Protein AF-A0A1F8T6V6-F1 (afdb_monomer)

Solvent-accessible surface area (backbone atoms only — not comparable to full-atom values): 10885 Å² total; per-residue (Å²): 137,76,57,53,99,84,66,53,70,86,81,78,92,70,60,73,88,43,70,51,70,50,82,63,65,94,42,45,52,79,46,77,45,69,64,77,60,96,72,87,84,81,81,52,60,45,25,31,38,36,38,34,12,35,53,93,52,50,61,88,80,34,35,31,50,52,20,34,38,22,41,70,84,44,76,45,79,61,26,70,20,42,70,70,8,42,29,62,34,67,68,38,75,49,52,44,99,85,70,45,58,24,57,33,27,40,22,22,79,45,17,38,62,42,79,42,68,52,60,82,49,64,46,80,43,66,28,50,76,84,26,90,14,59,75,80,62,76,76,83,77,79,65,93,78,69,73,79,75,80,75,83,76,82,78,82,79,83,81,82,80,83,80,85,79,86,81,85,80,86,81,86,77,136

Secondary structure (DSSP, 8-state):
----TTS-----S--TT-EEEE-PSTTB--EEEESSS-------BS-EEEEEEETTS-TTT-BPSS-EEEETTSS-EEEE--TTSEEEESS---B-TTSSBPEEEEE-TTB--EEEE--SSEEEEEE-BSS--SPPPPPPPPPTT-PPPPPPPPPPPPPPPPPPPPPPPPPP--

Sequence (174 aa):
MVSDAQGEFVITNVPRTSKLQVRPPSGYQLMTVPTTGAAEIRLDPLSITIYAFDEAKTRQEAPVPNPQARDVENTKILATGNASGQITVIPHPGTDEGGNLSRIVICGEGFEPKEIGVEGVLLEVGLKAGGTGCPPLPTPTPDPNATPRPSPSPTPEASPTPSPAPTPSPTATP

Nearest PDB structures (foldseek):
  3k4d-assembly1_A  TM=3.999E-01  e=3.600E-02  Escherichia coli K-12
  3lpf-assembly1_A  TM=4.690E-01  e=1.987E-01  Escherichia coli K-12

Foldseek 3Di:
DDAPPVRDDDDPPDDQQDWDWDDDPPFWDTDIHGPNDPDDDDIDGQKAKEWEAALVDDLQPGTFAFKFKAAPVLQDTQWTDHGSRITMGGRQQAADPVRFFGWIWIWGAQWDIDIDGRDDRYYYHHTHGRDRTRDDHDDDDDDPPPDDDDDDDDDDDDDDDDDDDDDDDDDDDD

Radius of gyration: 32.2 Å; Cα contacts (8 Å, |Δi|>4): 306; chains: 1; bounding box: 105×84×49 Å

Structure (mmCIF, N/CA/C/O backbone):
data_AF-A0A1F8T6V6-F1
#
_entry.id   AF-A0A1F8T6V6-F1
#
loop_
_atom_site.group_PDB
_atom_site.id
_atom_site.type_symbol
_atom_site.label_atom_id
_atom_site.label_alt_id
_atom_site.label_comp_id
_atom_site.label_asym_id
_atom_site.label_entity_id
_atom_site.label_seq_id
_atom_site.pdbx_PDB_ins_code
_atom_site.Cartn_x
_atom_site.Cartn_y
_atom_site.Cartn_z
_atom_site.occupancy
_atom_site.B_iso_or_equiv
_atom_site.auth_seq_id
_atom_site.auth_comp_id
_atom_site.auth_asym_id
_atom_site.auth_atom_id
_atom_site.pdbx_PDB_model_num
ATOM 1 N N . MET A 1 1 ? 28.310 -11.584 -9.332 1.00 60.78 1 MET A N 1
ATOM 2 C CA . MET A 1 1 ? 28.476 -10.200 -9.816 1.00 60.78 1 MET A CA 1
ATOM 3 C C . MET A 1 1 ? 28.531 -9.329 -8.586 1.00 60.78 1 MET A C 1
ATOM 5 O O . MET A 1 1 ? 27.666 -9.506 -7.739 1.00 60.78 1 MET A O 1
ATOM 9 N N . VAL A 1 2 ? 29.573 -8.525 -8.424 1.00 70.94 2 VAL A N 1
ATOM 10 C CA . VAL A 1 2 ? 29.752 -7.692 -7.231 1.00 70.94 2 VAL A CA 1
ATOM 11 C C . VAL A 1 2 ? 29.665 -6.251 -7.704 1.00 70.94 2 VAL A C 1
ATOM 13 O O . VAL A 1 2 ? 30.400 -5.880 -8.617 1.00 70.94 2 VAL A O 1
ATOM 16 N N . SER A 1 3 ? 28.713 -5.502 -7.161 1.00 82.25 3 SER A N 1
ATOM 17 C CA . SER A 1 3 ? 28.653 -4.052 -7.314 1.00 82.25 3 SER A CA 1
ATOM 18 C C . SER A 1 3 ? 29.622 -3.399 -6.332 1.00 82.25 3 SER A C 1
ATOM 20 O O . SER A 1 3 ? 29.895 -3.964 -5.269 1.00 82.25 3 SER A O 1
ATOM 22 N N . ASP A 1 4 ? 30.141 -2.225 -6.671 1.00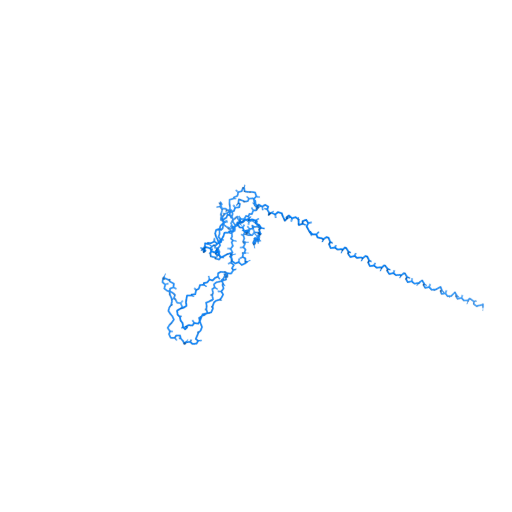 84.69 4 ASP A N 1
ATOM 23 C CA . ASP A 1 4 ? 30.914 -1.422 -5.727 1.00 84.69 4 ASP A CA 1
ATOM 24 C C . ASP A 1 4 ? 30.017 -0.748 -4.667 1.00 84.69 4 ASP A C 1
ATOM 26 O O . ASP A 1 4 ? 28.813 -1.011 -4.569 1.00 84.69 4 ASP A O 1
ATOM 30 N N . ALA A 1 5 ? 30.616 0.107 -3.833 1.00 80.81 5 ALA A N 1
ATOM 31 C CA . ALA A 1 5 ? 29.913 0.823 -2.768 1.00 80.81 5 ALA A CA 1
ATOM 32 C C . ALA A 1 5 ? 28.887 1.845 -3.296 1.00 80.81 5 ALA A C 1
ATOM 34 O O . ALA A 1 5 ? 28.031 2.300 -2.539 1.00 80.81 5 ALA A O 1
ATOM 35 N N . GLN A 1 6 ? 28.968 2.201 -4.577 1.00 80.06 6 GLN A N 1
ATOM 36 C CA . GLN A 1 6 ? 28.078 3.115 -5.280 1.00 80.06 6 GLN A CA 1
ATOM 37 C C . GLN A 1 6 ? 27.005 2.360 -6.079 1.00 80.06 6 GLN A C 1
ATOM 39 O O . GLN A 1 6 ? 26.144 2.985 -6.695 1.00 80.06 6 GLN A O 1
ATOM 44 N N . GLY A 1 7 ? 27.020 1.023 -6.047 1.00 72.75 7 GLY A N 1
ATOM 45 C CA . GLY A 1 7 ? 26.099 0.189 -6.813 1.00 72.75 7 GLY A CA 1
ATOM 46 C C . GLY A 1 7 ? 26.480 0.053 -8.289 1.00 72.75 7 GLY A C 1
ATOM 47 O O . GLY A 1 7 ? 25.718 -0.540 -9.054 1.00 72.75 7 GLY A O 1
ATOM 48 N N . GLU A 1 8 ? 27.643 0.560 -8.703 1.00 79.12 8 GLU A N 1
ATOM 49 C CA . GLU A 1 8 ? 28.134 0.428 -10.069 1.00 79.12 8 GLU A CA 1
ATOM 50 C C . GLU A 1 8 ? 28.698 -0.983 -10.287 1.00 79.12 8 GLU A C 1
ATOM 52 O O . GLU A 1 8 ? 29.292 -1.607 -9.402 1.00 79.12 8 GLU A O 1
ATOM 57 N N . PHE A 1 9 ? 28.484 -1.527 -11.484 1.00 79.56 9 PHE A N 1
ATOM 58 C CA . PHE A 1 9 ? 29.066 -2.797 -11.896 1.00 79.56 9 PHE A CA 1
ATOM 59 C C . PHE A 1 9 ? 29.492 -2.729 -13.360 1.00 79.56 9 PHE A C 1
ATOM 61 O O . PHE A 1 9 ? 28.783 -2.201 -14.215 1.00 79.56 9 PHE A O 1
ATOM 68 N N . VAL A 1 10 ? 30.644 -3.327 -13.664 1.00 81.31 10 VAL A N 1
ATOM 69 C CA . VAL A 1 10 ? 31.204 -3.350 -15.018 1.00 81.31 10 VAL A CA 1
ATOM 70 C C . VAL A 1 10 ? 31.207 -4.780 -15.548 1.00 81.31 10 VAL A C 1
ATOM 72 O O . VAL A 1 10 ? 31.743 -5.691 -14.916 1.00 81.31 10 VAL A O 1
ATOM 75 N N . ILE A 1 11 ? 30.629 -4.975 -16.737 1.00 81.56 11 ILE A N 1
ATOM 76 C CA . ILE A 1 11 ? 30.729 -6.229 -17.497 1.00 81.56 11 ILE A CA 1
ATOM 77 C C . ILE A 1 11 ? 31.637 -5.991 -18.693 1.00 81.56 11 ILE A C 1
ATOM 79 O O . ILE A 1 11 ? 31.279 -5.270 -19.623 1.00 81.56 11 ILE A O 1
ATOM 83 N N . THR A 1 12 ? 32.816 -6.600 -18.684 1.00 84.44 12 THR A N 1
ATOM 84 C CA . THR A 1 12 ? 33.748 -6.520 -19.810 1.00 84.44 12 THR A CA 1
ATOM 85 C C . THR A 1 12 ? 33.497 -7.651 -20.811 1.00 84.44 12 THR A C 1
ATOM 87 O O . THR A 1 12 ? 32.911 -8.680 -20.481 1.00 84.44 12 THR A O 1
ATOM 90 N N . ASN A 1 13 ? 33.942 -7.457 -22.058 1.00 84.50 13 ASN A N 1
ATOM 91 C CA . ASN A 1 13 ? 33.904 -8.464 -23.130 1.00 84.50 13 ASN A CA 1
ATOM 92 C C . ASN A 1 13 ? 32.506 -8.996 -23.503 1.00 84.50 13 ASN A C 1
ATOM 94 O O . ASN A 1 13 ? 32.371 -10.141 -23.932 1.00 84.50 13 ASN A O 1
ATOM 98 N N . VAL A 1 14 ? 31.463 -8.171 -23.383 1.00 81.12 14 VAL A N 1
ATOM 99 C CA . VAL A 1 14 ? 30.100 -8.550 -23.779 1.00 81.12 14 VAL A CA 1
ATOM 100 C C . VAL A 1 14 ? 29.941 -8.475 -25.309 1.00 81.12 14 VAL A C 1
ATOM 102 O O . VAL A 1 14 ? 30.135 -7.401 -25.885 1.00 81.12 14 VAL A O 1
ATOM 105 N N . PRO A 1 15 ? 29.570 -9.573 -26.001 1.00 86.44 15 PRO A N 1
ATOM 106 C CA . PRO A 1 15 ? 29.296 -9.543 -27.438 1.00 86.44 15 PRO A CA 1
ATOM 107 C C . PRO A 1 15 ? 28.172 -8.563 -27.785 1.00 86.44 15 PRO A C 1
ATOM 109 O O . PRO A 1 15 ? 27.174 -8.490 -27.070 1.00 86.44 15 PRO A O 1
ATOM 112 N N . ARG A 1 16 ? 28.274 -7.863 -28.922 1.00 78.62 16 ARG A N 1
ATOM 113 C CA . ARG A 1 16 ? 27.318 -6.805 -29.317 1.00 78.62 16 ARG A CA 1
ATOM 114 C C . ARG A 1 16 ? 25.872 -7.277 -29.515 1.00 78.62 16 ARG A C 1
ATOM 116 O O . ARG A 1 16 ? 24.968 -6.459 -29.480 1.00 78.62 16 ARG A O 1
ATOM 123 N N . THR A 1 17 ? 25.637 -8.568 -29.725 1.00 81.69 17 THR A N 1
ATOM 124 C CA . THR A 1 17 ? 24.288 -9.150 -29.861 1.00 81.69 17 THR A CA 1
ATOM 125 C C . THR A 1 17 ? 23.692 -9.608 -28.528 1.00 81.69 17 THR A C 1
ATOM 127 O O . THR A 1 17 ? 22.609 -10.193 -28.507 1.00 81.69 17 THR A O 1
ATOM 130 N N . SER A 1 18 ? 24.402 -9.396 -27.419 1.00 80.00 18 SER A N 1
ATOM 131 C CA . SER A 1 18 ? 23.944 -9.798 -26.092 1.00 80.00 18 SER A CA 1
ATOM 132 C C . SER A 1 18 ? 22.828 -8.887 -25.588 1.00 80.00 18 SER A C 1
ATOM 134 O O . SER A 1 18 ? 22.662 -7.744 -26.019 1.00 80.00 18 SER A O 1
ATOM 136 N N . LYS A 1 19 ? 22.055 -9.409 -24.638 1.00 78.56 19 LYS A N 1
ATOM 137 C CA . LYS A 1 19 ? 21.015 -8.671 -23.924 1.00 78.56 19 LYS A CA 1
ATOM 138 C C . LYS A 1 19 ? 21.322 -8.724 -22.437 1.00 78.56 19 LYS A C 1
ATOM 140 O O . LYS A 1 19 ? 21.682 -9.785 -21.930 1.00 78.56 19 LYS A O 1
ATOM 145 N N . LEU A 1 20 ? 21.162 -7.600 -21.748 1.00 78.44 20 LEU A N 1
ATOM 146 C CA . LEU A 1 20 ? 21.190 -7.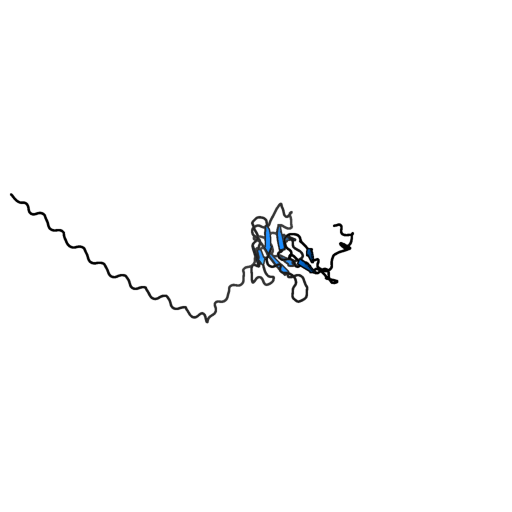564 -20.292 1.00 78.44 20 LEU A CA 1
ATOM 147 C C . LEU A 1 20 ? 19.752 -7.685 -19.795 1.00 78.44 20 LEU A C 1
ATOM 149 O O . LEU A 1 20 ? 18.908 -6.855 -20.129 1.00 78.44 20 LEU A O 1
ATOM 153 N N . GLN A 1 21 ? 19.472 -8.728 -19.017 1.00 77.00 21 GLN A N 1
ATOM 154 C CA . GLN A 1 21 ? 18.182 -8.906 -18.363 1.00 77.00 21 GLN A CA 1
ATOM 155 C C . GLN A 1 21 ? 18.333 -8.611 -16.874 1.00 77.00 21 GLN A C 1
ATOM 157 O O . GLN A 1 21 ? 19.108 -9.275 -16.185 1.00 77.00 21 GLN A O 1
ATOM 162 N N . VAL A 1 22 ? 17.573 -7.640 -16.378 1.00 76.31 22 VAL A N 1
ATOM 163 C CA . VAL A 1 22 ? 17.497 -7.339 -14.948 1.00 76.31 22 VAL A CA 1
ATOM 164 C C . VAL A 1 22 ? 16.290 -8.077 -14.392 1.00 76.31 22 VAL A C 1
ATOM 166 O O . VAL A 1 22 ? 15.164 -7.854 -14.835 1.00 76.31 22 VAL A O 1
ATOM 169 N N . ARG A 1 23 ? 16.536 -8.994 -13.450 1.00 77.06 23 ARG A N 1
ATOM 170 C CA . ARG A 1 23 ? 15.493 -9.697 -12.696 1.00 77.06 23 ARG A CA 1
ATOM 171 C C . ARG A 1 23 ? 15.374 -9.046 -11.320 1.00 77.06 23 ARG A C 1
ATOM 173 O O . ARG A 1 23 ? 16.131 -9.423 -10.426 1.00 77.06 23 ARG A O 1
ATOM 180 N N . PRO A 1 24 ? 14.486 -8.057 -11.157 1.00 72.31 24 PRO A N 1
ATOM 181 C CA . PRO A 1 24 ? 14.324 -7.403 -9.875 1.00 72.31 24 PRO A CA 1
ATOM 182 C C . PRO A 1 24 ? 13.601 -8.320 -8.871 1.00 72.31 24 PRO A C 1
ATOM 184 O O . PRO A 1 24 ? 13.023 -9.344 -9.262 1.00 72.31 24 PRO A O 1
ATOM 187 N N . PRO A 1 25 ? 13.619 -7.962 -7.576 1.00 70.62 25 PRO A N 1
ATOM 188 C CA . PRO A 1 25 ? 12.741 -8.558 -6.575 1.00 70.62 25 PRO A CA 1
ATOM 189 C C . PRO A 1 25 ? 11.265 -8.472 -6.993 1.00 70.62 25 PRO A C 1
ATOM 191 O O . PRO A 1 25 ? 10.885 -7.656 -7.838 1.00 70.62 25 PRO A O 1
ATOM 194 N N . SER A 1 26 ? 10.417 -9.300 -6.378 1.00 71.25 26 SER A N 1
ATOM 195 C CA . SER A 1 26 ? 8.967 -9.242 -6.585 1.00 71.25 26 SER A CA 1
ATOM 196 C C . SER A 1 26 ? 8.442 -7.816 -6.391 1.00 71.25 26 SER A C 1
ATOM 198 O O . SER A 1 26 ? 8.767 -7.182 -5.389 1.00 71.25 26 SER A O 1
ATOM 200 N N . GLY A 1 27 ? 7.613 -7.341 -7.322 1.00 74.31 27 GLY A N 1
ATOM 201 C CA . GLY A 1 27 ? 7.000 -6.011 -7.255 1.00 74.31 27 GLY A CA 1
ATOM 202 C C . GLY A 1 27 ? 7.523 -5.000 -8.275 1.00 74.31 27 GLY A C 1
ATOM 203 O O . GLY A 1 27 ? 6.962 -3.917 -8.345 1.00 74.31 27 GLY A O 1
ATOM 204 N N . TYR A 1 28 ? 8.514 -5.346 -9.102 1.00 80.62 28 TYR A N 1
ATOM 205 C CA . TYR A 1 28 ? 9.018 -4.506 -10.201 1.00 80.62 28 TYR A CA 1
ATOM 206 C C . TYR A 1 28 ? 8.850 -5.168 -11.571 1.00 80.62 28 TYR A C 1
ATOM 208 O O . TYR A 1 28 ? 8.753 -6.394 -11.678 1.00 80.62 28 TYR A O 1
ATOM 216 N N . GLN A 1 29 ? 8.852 -4.357 -12.629 1.00 78.25 29 GLN A N 1
ATOM 217 C CA . GLN A 1 29 ? 8.836 -4.848 -14.005 1.00 78.25 29 GLN A CA 1
ATOM 218 C C . GLN A 1 29 ? 10.159 -5.516 -14.399 1.00 78.25 29 GLN A C 1
ATOM 220 O O . GLN A 1 29 ? 11.249 -5.028 -14.105 1.00 78.25 29 GLN A O 1
ATOM 225 N N . LEU A 1 30 ? 10.063 -6.640 -15.113 1.00 78.81 30 LEU A N 1
ATOM 226 C CA . LEU A 1 30 ? 11.219 -7.289 -15.726 1.00 78.81 30 LEU A CA 1
ATOM 227 C C . LEU A 1 30 ? 11.701 -6.455 -16.916 1.00 78.81 30 LEU A C 1
ATOM 229 O O . LEU A 1 30 ? 10.917 -6.162 -17.816 1.00 78.81 30 LEU A O 1
ATOM 233 N N . MET A 1 31 ? 12.998 -6.156 -16.972 1.00 74.25 31 MET A N 1
ATOM 234 C CA . MET A 1 31 ? 13.570 -5.350 -18.052 1.00 74.25 31 MET A CA 1
ATOM 235 C C . MET A 1 31 ? 14.642 -6.110 -18.819 1.00 74.25 31 MET A C 1
ATOM 237 O O . MET A 1 31 ? 15.460 -6.830 -18.244 1.00 74.25 31 MET A O 1
ATOM 241 N N . THR A 1 32 ? 14.644 -5.938 -20.140 1.00 78.38 32 THR A N 1
ATOM 242 C CA . THR A 1 32 ? 15.699 -6.429 -21.029 1.00 78.38 32 THR A CA 1
ATOM 243 C C . THR A 1 32 ? 16.192 -5.274 -21.881 1.00 78.38 32 THR A C 1
ATOM 245 O O . THR A 1 32 ? 15.411 -4.708 -22.642 1.00 78.38 32 THR A O 1
ATOM 248 N N . VAL A 1 33 ? 17.478 -4.945 -21.779 1.00 75.69 33 VAL A N 1
ATOM 249 C CA . VAL A 1 33 ? 18.093 -3.859 -22.550 1.00 75.69 33 VAL A CA 1
ATOM 250 C C . VAL A 1 33 ? 19.192 -4.387 -23.478 1.00 75.69 33 VAL A C 1
ATOM 252 O O . VAL A 1 33 ? 19.913 -5.328 -23.120 1.00 75.69 33 VAL A O 1
ATOM 255 N N . PRO A 1 34 ? 19.321 -3.831 -24.695 1.00 72.31 34 PRO A N 1
ATOM 256 C CA . PRO A 1 34 ? 20.422 -4.161 -25.588 1.00 72.31 34 PRO A CA 1
ATOM 257 C C . PRO A 1 34 ? 21.736 -3.580 -25.052 1.00 72.31 34 PRO A C 1
ATOM 259 O O . 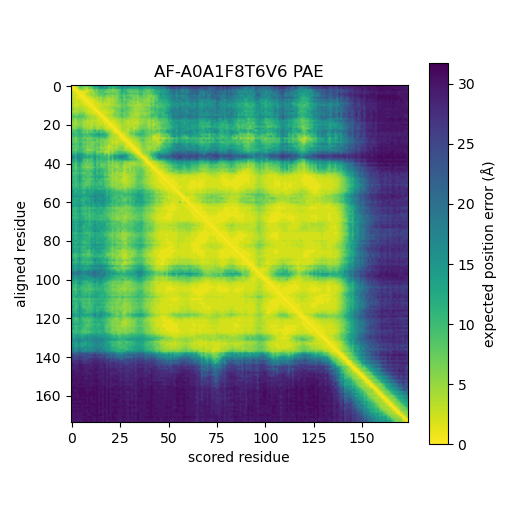PRO A 1 34 ? 21.770 -2.468 -24.537 1.00 72.31 34 PRO A O 1
ATOM 262 N N . THR A 1 35 ? 22.843 -4.305 -25.215 1.00 70.31 35 THR A N 1
ATOM 263 C CA . THR A 1 35 ? 24.168 -3.884 -24.716 1.00 70.31 35 THR A CA 1
ATOM 264 C C . THR A 1 35 ? 24.913 -2.960 -25.687 1.00 70.31 35 THR A C 1
ATOM 266 O O . THR A 1 35 ? 26.123 -2.780 -25.582 1.00 70.31 35 THR A O 1
ATOM 269 N N . THR A 1 36 ? 24.213 -2.414 -26.684 1.00 68.75 36 THR A N 1
ATOM 270 C CA . THR A 1 36 ? 24.785 -1.657 -27.808 1.00 68.75 36 THR A CA 1
ATOM 271 C C . THR A 1 36 ? 24.804 -0.138 -27.597 1.00 68.75 36 THR A C 1
ATOM 273 O O . THR A 1 36 ? 25.074 0.588 -28.550 1.00 68.75 36 THR A O 1
ATOM 276 N N . GLY A 1 37 ? 24.543 0.361 -26.383 1.00 62.75 37 GLY A N 1
ATOM 277 C CA . GLY A 1 37 ? 24.594 1.791 -26.057 1.00 62.75 37 GLY A CA 1
ATOM 278 C C . GLY A 1 37 ? 24.567 2.073 -24.552 1.00 62.75 37 GLY A C 1
ATOM 279 O O . GLY A 1 37 ? 24.335 1.165 -23.755 1.00 62.75 37 GLY A O 1
ATOM 280 N N . ALA A 1 38 ? 24.806 3.333 -24.171 1.00 58.47 38 ALA A N 1
ATOM 281 C CA . ALA A 1 38 ? 24.571 3.813 -22.810 1.00 58.47 38 ALA A CA 1
ATOM 282 C C . ALA A 1 38 ? 23.057 3.833 -22.561 1.00 58.47 38 ALA A C 1
ATOM 284 O O . ALA A 1 38 ? 22.354 4.717 -23.045 1.00 58.47 38 ALA A O 1
ATOM 285 N N . ALA A 1 39 ? 22.553 2.811 -21.876 1.00 65.12 39 ALA A N 1
ATOM 286 C CA . ALA A 1 39 ? 21.154 2.707 -21.496 1.00 65.12 39 ALA A CA 1
ATOM 287 C C . ALA A 1 39 ? 21.040 2.935 -19.988 1.00 65.12 39 ALA A C 1
ATOM 289 O O . ALA A 1 39 ? 21.616 2.184 -19.202 1.00 65.12 39 ALA A O 1
ATOM 290 N N . GLU A 1 40 ? 20.295 3.964 -19.588 1.00 66.06 40 GLU A N 1
ATOM 291 C CA . GLU A 1 40 ? 19.804 4.065 -18.216 1.00 66.06 40 GLU A CA 1
ATOM 292 C C . GLU A 1 40 ? 18.685 3.027 -18.036 1.00 66.06 40 GLU A C 1
ATOM 294 O O . GLU A 1 40 ? 17.767 2.944 -18.855 1.00 66.06 40 GLU A O 1
ATOM 299 N N . ILE A 1 41 ? 18.770 2.213 -16.983 1.00 71.06 41 ILE A N 1
ATOM 300 C CA . ILE A 1 41 ? 17.741 1.226 -16.642 1.00 71.06 41 ILE A CA 1
ATOM 301 C C . ILE A 1 41 ? 16.956 1.775 -15.454 1.00 71.06 41 ILE A C 1
ATOM 303 O O . ILE A 1 41 ? 17.488 1.857 -14.349 1.00 71.06 41 ILE A O 1
ATOM 307 N N . ARG A 1 42 ? 15.692 2.138 -15.680 1.00 71.50 42 ARG A N 1
ATOM 308 C CA . ARG A 1 42 ? 14.775 2.605 -14.632 1.00 71.50 42 ARG A CA 1
ATOM 309 C C . ARG A 1 42 ? 13.809 1.490 -14.270 1.00 71.50 42 ARG A C 1
ATOM 311 O O . ARG A 1 42 ? 13.051 1.046 -15.119 1.00 71.50 42 ARG A O 1
ATOM 318 N N . LEU A 1 43 ? 13.866 1.021 -13.026 1.00 75.88 43 LEU A N 1
ATOM 319 C CA . LEU A 1 43 ? 12.968 -0.022 -12.539 1.00 75.88 43 LEU A CA 1
ATOM 320 C C . LEU A 1 43 ? 11.625 0.588 -12.141 1.00 75.88 43 LEU A C 1
ATOM 322 O O . LEU A 1 43 ? 11.526 1.234 -11.100 1.00 75.88 43 LEU A O 1
ATOM 326 N N . ASP A 1 44 ? 10.593 0.314 -12.933 1.00 77.38 44 ASP A N 1
ATOM 327 C CA . ASP A 1 44 ? 9.233 0.735 -12.615 1.00 77.38 44 ASP A CA 1
ATOM 328 C C . ASP A 1 44 ? 8.550 -0.295 -11.697 1.00 77.38 44 ASP A C 1
ATOM 330 O O . ASP A 1 44 ? 8.454 -1.485 -12.045 1.00 77.38 44 ASP A O 1
ATOM 334 N N . PRO A 1 45 ? 8.086 0.108 -10.502 1.00 84.62 45 PRO A N 1
ATOM 335 C CA . PRO A 1 45 ? 7.333 -0.775 -9.627 1.00 84.62 45 PRO A CA 1
ATOM 336 C C . PRO A 1 45 ? 5.952 -1.097 -10.224 1.00 84.62 45 PRO A C 1
ATOM 338 O O . PRO A 1 45 ? 5.275 -0.254 -10.805 1.00 84.62 45 PRO A O 1
ATOM 341 N N . LEU A 1 46 ? 5.520 -2.348 -10.070 1.00 88.50 46 LEU A N 1
ATOM 342 C CA . LEU A 1 46 ? 4.218 -2.870 -10.502 1.00 88.50 46 LEU A CA 1
ATOM 343 C C . LEU A 1 46 ? 3.159 -2.800 -9.411 1.00 88.50 46 LEU A C 1
ATOM 345 O O . LEU A 1 46 ? 1.972 -2.651 -9.699 1.00 88.50 46 LEU A O 1
ATOM 349 N N . SER A 1 47 ? 3.592 -2.953 -8.166 1.00 91.94 47 SER A N 1
ATOM 350 C CA . SER A 1 47 ? 2.724 -3.045 -7.003 1.00 91.94 47 SER A CA 1
ATOM 351 C C . SER A 1 47 ? 3.440 -2.519 -5.777 1.00 91.94 47 SER A C 1
ATOM 353 O O . SER A 1 47 ? 4.659 -2.654 -5.681 1.00 91.94 47 SER A O 1
ATOM 355 N N . ILE A 1 48 ? 2.677 -2.040 -4.805 1.00 94.06 48 ILE A N 1
ATOM 356 C CA . ILE A 1 48 ? 3.192 -1.748 -3.470 1.00 94.06 48 ILE A CA 1
ATOM 357 C C . ILE A 1 48 ? 2.482 -2.607 -2.428 1.00 94.06 48 ILE A C 1
ATOM 359 O O . ILE A 1 48 ? 1.268 -2.813 -2.499 1.00 94.06 48 ILE A O 1
ATOM 363 N N . THR A 1 49 ? 3.249 -3.115 -1.465 1.00 95.62 49 THR A N 1
ATOM 364 C CA . THR A 1 49 ? 2.721 -3.778 -0.271 1.00 95.62 49 THR A CA 1
ATOM 365 C C . THR A 1 49 ? 2.815 -2.834 0.917 1.00 95.62 49 THR A C 1
ATOM 367 O O . THR A 1 49 ? 3.885 -2.330 1.233 1.00 95.62 49 THR A O 1
ATOM 370 N N . ILE A 1 50 ? 1.704 -2.609 1.599 1.00 96.88 50 ILE A N 1
ATOM 371 C CA . ILE A 1 50 ? 1.607 -1.701 2.737 1.00 96.88 50 ILE A CA 1
ATOM 372 C C . ILE A 1 50 ? 1.223 -2.523 3.957 1.00 96.88 50 ILE A C 1
ATOM 374 O O . ILE A 1 50 ? 0.329 -3.360 3.872 1.00 96.88 50 ILE A O 1
ATOM 378 N N . TYR A 1 51 ? 1.871 -2.280 5.087 1.00 97.25 51 TYR A N 1
ATOM 379 C CA . TYR A 1 51 ? 1.479 -2.846 6.370 1.00 97.25 51 TYR A CA 1
ATOM 380 C C . TYR A 1 51 ? 0.967 -1.739 7.277 1.00 97.25 51 TYR A C 1
ATOM 382 O O . TYR A 1 51 ? 1.743 -0.892 7.713 1.00 97.25 51 TYR A O 1
ATOM 390 N N . ALA A 1 52 ? -0.336 -1.748 7.542 1.00 97.62 52 ALA A N 1
ATOM 391 C CA . ALA A 1 52 ? -0.988 -0.828 8.457 1.00 97.62 52 ALA A CA 1
ATOM 392 C C . ALA A 1 52 ? -1.052 -1.430 9.866 1.00 97.62 52 ALA A C 1
ATOM 394 O O . ALA A 1 52 ? -1.476 -2.575 10.048 1.00 97.62 52 ALA A O 1
ATOM 395 N N . PHE A 1 53 ? -0.645 -0.658 10.865 1.00 98.06 53 PHE A N 1
ATOM 396 C CA . PHE A 1 53 ? -0.615 -1.080 12.264 1.00 98.06 53 PHE A CA 1
ATOM 397 C C . PHE A 1 53 ? -0.886 0.099 13.194 1.00 98.06 53 PHE A C 1
ATOM 399 O O . PHE A 1 53 ? -0.816 1.250 12.775 1.00 98.06 53 PHE A O 1
ATOM 406 N N . ASP A 1 54 ? -1.221 -0.189 14.446 1.00 97.44 54 ASP A N 1
ATOM 407 C CA . ASP A 1 54 ? -1.343 0.825 15.493 1.00 97.44 54 ASP A CA 1
ATOM 408 C C . ASP A 1 54 ? 0.019 1.487 15.733 1.00 97.44 54 ASP A C 1
ATOM 410 O O . ASP A 1 54 ? 0.969 0.817 16.132 1.00 97.44 54 ASP A O 1
ATOM 414 N N . GLU A 1 55 ? 0.125 2.796 15.498 1.00 96.62 55 GLU A N 1
ATOM 415 C CA . GLU A 1 55 ? 1.393 3.527 15.619 1.00 96.62 55 GLU A CA 1
ATOM 416 C C . GLU A 1 55 ? 1.985 3.512 17.035 1.00 96.62 55 GLU A C 1
ATOM 418 O O . GLU A 1 55 ? 3.182 3.745 17.198 1.00 96.62 55 GLU A O 1
ATOM 423 N N . ALA A 1 56 ? 1.173 3.223 18.059 1.00 95.69 56 ALA A N 1
ATOM 424 C CA . ALA A 1 56 ? 1.637 3.091 19.437 1.00 95.69 56 ALA A CA 1
ATOM 425 C C . ALA A 1 56 ? 2.343 1.748 19.712 1.00 95.69 56 ALA A C 1
ATOM 427 O O . ALA A 1 56 ? 2.859 1.537 20.812 1.00 95.69 56 ALA A O 1
ATOM 428 N N . LYS A 1 57 ? 2.331 0.819 18.749 1.00 93.62 57 LYS A N 1
ATOM 429 C CA . LYS A 1 57 ? 2.829 -0.556 18.874 1.00 93.62 57 LYS A CA 1
ATOM 430 C C . LYS A 1 57 ? 3.645 -0.954 17.647 1.00 93.62 57 LYS A C 1
ATOM 432 O O . LYS A 1 57 ? 3.798 -0.195 16.694 1.00 93.62 57 LYS A O 1
ATOM 437 N N . THR A 1 58 ? 4.191 -2.167 17.664 1.00 90.94 58 THR A N 1
ATOM 438 C CA . THR A 1 58 ? 4.845 -2.722 16.477 1.00 90.94 58 THR A CA 1
ATOM 439 C C . THR A 1 58 ? 3.834 -3.331 15.509 1.00 90.94 58 THR A C 1
ATOM 441 O O . THR A 1 58 ? 2.745 -3.779 15.885 1.00 90.94 58 THR A O 1
ATOM 444 N N . ARG A 1 59 ? 4.239 -3.417 14.240 1.00 89.06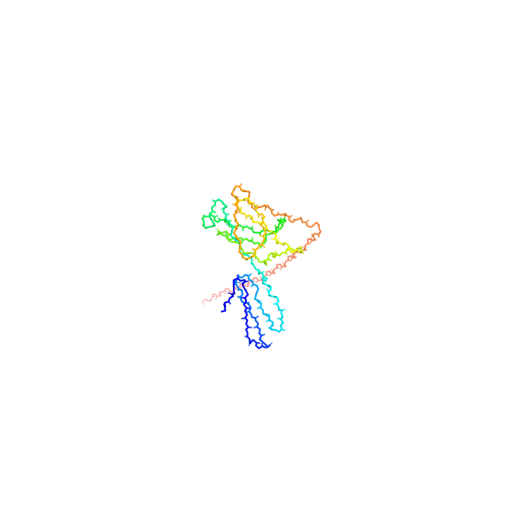 59 ARG A N 1
ATOM 445 C CA . ARG A 1 59 ? 3.463 -4.030 13.160 1.00 89.06 59 ARG A CA 1
ATOM 446 C C . ARG A 1 59 ? 2.973 -5.444 13.480 1.00 89.06 59 ARG A C 1
ATOM 448 O O . ARG A 1 59 ? 1.878 -5.818 13.072 1.00 89.06 59 ARG A O 1
ATOM 455 N N . GLN A 1 60 ? 3.791 -6.242 14.160 1.00 91.44 60 GLN A N 1
ATOM 456 C CA . GLN A 1 60 ? 3.472 -7.630 14.489 1.00 91.44 60 GLN A CA 1
ATOM 457 C C . GLN A 1 60 ? 2.501 -7.742 15.671 1.00 91.44 60 GLN A C 1
ATOM 459 O O . GLN A 1 60 ? 1.749 -8.709 15.745 1.00 91.44 60 GLN A O 1
ATOM 464 N N . GLU A 1 61 ? 2.513 -6.774 16.588 1.00 93.00 61 GLU A N 1
ATOM 465 C CA . GLU A 1 61 ? 1.718 -6.811 17.820 1.00 93.00 61 GLU A CA 1
ATOM 466 C C . GLU A 1 61 ? 0.288 -6.312 17.625 1.00 93.00 61 GLU A C 1
ATOM 468 O O . GLU A 1 61 ? -0.634 -6.829 18.254 1.00 93.00 61 GLU A O 1
ATOM 473 N N . ALA A 1 62 ? 0.095 -5.297 16.783 1.00 95.38 62 ALA A N 1
ATOM 474 C CA . ALA A 1 62 ? -1.215 -4.694 16.567 1.00 95.38 62 ALA A CA 1
ATOM 475 C C . ALA A 1 62 ? -1.416 -4.276 15.106 1.00 95.38 62 ALA A C 1
ATOM 477 O O . ALA A 1 62 ? -1.435 -3.081 14.796 1.00 95.38 62 ALA A O 1
ATOM 478 N N . PRO A 1 63 ? -1.578 -5.249 14.193 1.00 96.88 63 PRO A N 1
ATOM 479 C CA . PRO A 1 63 ? -1.997 -4.944 12.838 1.00 96.88 63 PRO A CA 1
ATOM 480 C C . PRO A 1 63 ? -3.398 -4.327 12.840 1.00 96.88 63 PRO A C 1
ATOM 482 O O . PRO A 1 63 ? -4.280 -4.752 13.588 1.00 96.88 63 PRO A O 1
ATOM 485 N N . VAL A 1 64 ? -3.616 -3.348 11.966 1.00 97.62 64 VAL A N 1
ATOM 486 C CA . VAL A 1 64 ? -4.955 -2.800 11.729 1.00 97.62 64 VAL A CA 1
ATOM 487 C C . VAL A 1 64 ? -5.723 -3.837 10.907 1.00 97.62 64 VAL A C 1
ATOM 489 O O . VAL A 1 64 ? -5.253 -4.190 9.829 1.00 97.62 64 VAL A O 1
ATOM 492 N N . PRO A 1 65 ? -6.868 -4.368 11.362 1.00 96.81 65 PRO A N 1
ATOM 493 C CA . PRO A 1 65 ? -7.581 -5.408 10.628 1.00 96.81 65 PRO A CA 1
ATOM 494 C C . PRO A 1 65 ? -8.351 -4.830 9.433 1.00 96.81 65 PRO A C 1
ATOM 496 O O . PRO A 1 65 ? -9.043 -3.824 9.556 1.00 96.81 65 PRO A O 1
ATOM 499 N N . ASN A 1 66 ? -8.263 -5.504 8.281 1.00 97.06 66 ASN A N 1
ATOM 500 C CA . ASN A 1 66 ? -8.975 -5.162 7.039 1.00 97.06 66 ASN A CA 1
ATOM 501 C C . ASN A 1 66 ? -8.894 -3.668 6.640 1.00 97.06 66 ASN A C 1
ATOM 503 O O . ASN A 1 66 ? -9.922 -3.053 6.335 1.00 97.06 66 ASN A O 1
ATOM 507 N N . PRO A 1 67 ? -7.694 -3.059 6.647 1.00 97.81 67 PRO A N 1
ATOM 508 C CA . PRO A 1 67 ? -7.537 -1.649 6.322 1.00 97.81 67 PRO A CA 1
ATOM 509 C C . PRO A 1 67 ? -7.814 -1.418 4.835 1.00 97.81 67 PRO A C 1
ATOM 511 O O . PRO A 1 67 ? -7.742 -2.337 4.024 1.00 97.81 67 PRO A O 1
ATOM 514 N N . GLN A 1 68 ? -8.097 -0.187 4.438 1.00 98.06 68 GLN A N 1
ATOM 515 C CA . GLN A 1 68 ? -8.308 0.184 3.044 1.00 98.06 68 GLN A CA 1
ATOM 516 C C . GLN A 1 68 ? -7.272 1.209 2.608 1.00 98.06 68 GLN A C 1
ATOM 518 O O . GLN A 1 68 ? -6.988 2.160 3.332 1.00 98.06 68 GLN A O 1
ATOM 523 N N . ALA A 1 69 ? -6.749 1.017 1.400 1.00 97.44 69 ALA A N 1
ATOM 524 C CA . ALA A 1 69 ? -6.054 2.049 0.651 1.00 97.44 69 ALA A CA 1
ATOM 525 C C . ALA A 1 69 ? -7.044 2.697 -0.315 1.00 97.44 69 ALA A C 1
ATOM 527 O O . ALA A 1 69 ? -7.733 2.002 -1.069 1.00 97.44 69 ALA A 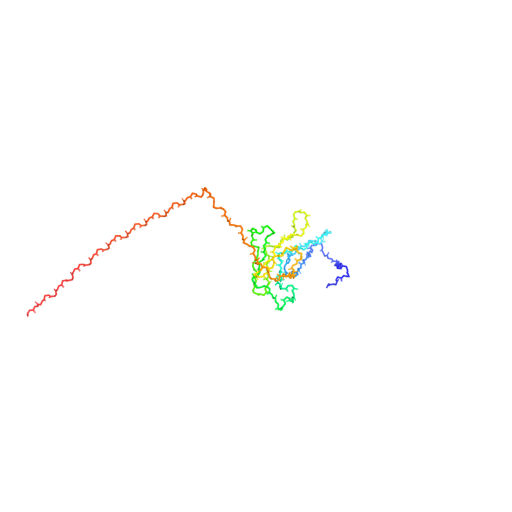O 1
ATOM 528 N N . ARG A 1 70 ? -7.115 4.022 -0.298 1.00 96.50 70 ARG A N 1
ATOM 529 C CA . ARG A 1 70 ? -8.030 4.828 -1.106 1.00 96.50 70 ARG A CA 1
ATOM 530 C C . ARG A 1 70 ? -7.272 5.916 -1.844 1.00 96.50 70 ARG A C 1
ATOM 532 O O . ARG A 1 70 ? -6.162 6.277 -1.456 1.00 96.50 70 ARG A O 1
ATOM 539 N N . ASP A 1 71 ? -7.864 6.417 -2.914 1.00 93.88 71 ASP A N 1
ATOM 540 C CA . ASP A 1 71 ? -7.387 7.641 -3.544 1.00 93.88 71 ASP A CA 1
ATOM 541 C C . ASP A 1 71 ? -7.448 8.818 -2.559 1.00 93.88 71 ASP A C 1
ATOM 543 O O . ASP A 1 71 ? -8.207 8.805 -1.586 1.00 93.88 71 ASP A O 1
ATOM 547 N N . VAL A 1 72 ? -6.636 9.844 -2.811 1.00 92.56 72 VAL A N 1
ATOM 548 C CA . VAL A 1 72 ? -6.565 11.025 -1.939 1.00 92.56 72 VAL A CA 1
ATOM 549 C C . VAL A 1 72 ? -7.902 11.771 -1.845 1.00 92.56 72 VAL A C 1
ATOM 551 O O . VAL A 1 72 ? -8.233 12.317 -0.797 1.00 92.56 72 VAL A O 1
ATOM 554 N N . GLU A 1 73 ? -8.713 11.726 -2.905 1.00 91.81 73 GLU A N 1
ATOM 555 C CA . GLU A 1 73 ? -10.035 12.359 -2.957 1.00 91.81 73 GLU A CA 1
ATOM 556 C C . GLU A 1 73 ? -11.133 11.513 -2.291 1.00 91.81 73 GLU A C 1
ATOM 558 O O . GLU A 1 73 ? -12.282 11.949 -2.189 1.00 91.81 73 GLU A O 1
ATOM 563 N N . ASN A 1 74 ? -10.794 10.314 -1.802 1.00 92.69 74 ASN A N 1
ATOM 564 C CA . ASN A 1 74 ? -11.718 9.385 -1.160 1.00 92.69 74 ASN A CA 1
ATOM 565 C C . ASN A 1 74 ? -12.936 9.016 -2.040 1.00 92.69 74 ASN A C 1
ATOM 567 O O . ASN A 1 74 ? -14.045 8.781 -1.554 1.00 92.69 74 ASN A O 1
ATOM 571 N N . THR A 1 75 ? -12.738 8.942 -3.353 1.00 92.88 75 THR A N 1
ATOM 572 C CA . THR A 1 75 ? -13.771 8.549 -4.320 1.00 92.88 75 THR A CA 1
ATOM 573 C C . THR A 1 75 ? -13.753 7.053 -4.624 1.00 92.88 75 THR A C 1
ATOM 575 O O . THR A 1 75 ? -14.758 6.492 -5.064 1.00 92.88 75 THR A O 1
ATOM 578 N N . LYS A 1 76 ? -12.623 6.382 -4.377 1.00 93.19 76 LYS A N 1
ATOM 579 C CA . LYS A 1 76 ? -12.355 5.016 -4.814 1.00 93.19 76 LYS A CA 1
ATOM 580 C C . LYS A 1 76 ? -11.472 4.259 -3.824 1.00 93.19 76 LYS A C 1
ATOM 582 O O . LYS A 1 76 ? -10.391 4.684 -3.429 1.00 93.19 76 LYS A O 1
ATOM 587 N N . ILE A 1 77 ? -11.884 3.031 -3.520 1.00 95.81 77 ILE A N 1
ATOM 588 C CA . ILE A 1 77 ? -11.022 2.057 -2.845 1.00 95.81 77 ILE A CA 1
ATOM 589 C C . ILE A 1 77 ? -10.039 1.494 -3.875 1.00 95.81 77 ILE A C 1
ATOM 591 O O . ILE A 1 77 ? -10.443 0.883 -4.865 1.00 95.81 77 ILE A O 1
ATOM 595 N N . LEU A 1 78 ? -8.746 1.711 -3.644 1.00 96.06 78 LEU A N 1
ATOM 596 C CA . LEU A 1 78 ? -7.661 1.186 -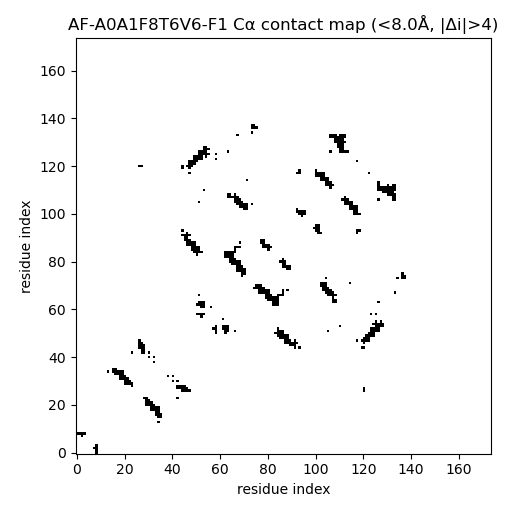4.472 1.00 96.06 78 LEU A CA 1
ATOM 597 C C . LEU A 1 78 ? -7.365 -0.272 -4.124 1.00 96.06 78 LEU A C 1
ATOM 599 O O . LEU A 1 78 ? -7.150 -1.087 -5.015 1.00 96.06 78 LEU A O 1
ATOM 603 N N . ALA A 1 79 ? -7.374 -0.600 -2.831 1.00 97.31 79 ALA A N 1
ATOM 604 C CA . ALA A 1 79 ? -7.217 -1.961 -2.339 1.00 97.31 79 ALA A CA 1
ATOM 605 C C . ALA A 1 79 ? -7.801 -2.106 -0.931 1.00 97.31 79 ALA A C 1
ATOM 607 O O . ALA A 1 79 ? -7.838 -1.153 -0.153 1.00 97.31 79 ALA A O 1
ATOM 608 N N . THR A 1 80 ? -8.223 -3.322 -0.594 1.00 97.56 80 THR A N 1
ATOM 609 C CA . THR A 1 80 ? -8.589 -3.703 0.776 1.00 97.56 80 THR A CA 1
ATOM 610 C C . THR A 1 80 ? -7.566 -4.706 1.283 1.00 97.56 80 THR A C 1
ATOM 612 O O . THR A 1 80 ? -7.220 -5.657 0.582 1.00 97.56 80 THR A O 1
ATOM 615 N N . GLY A 1 81 ? -7.048 -4.455 2.475 1.00 96.81 81 GLY A N 1
ATOM 616 C CA . GLY A 1 81 ? -6.098 -5.308 3.156 1.00 96.81 81 GLY A CA 1
ATOM 617 C C . GLY A 1 81 ? -6.760 -6.471 3.876 1.00 96.81 81 GLY A C 1
ATOM 618 O O . GLY A 1 81 ? -7.981 -6.562 3.989 1.00 96.81 81 GLY A O 1
ATOM 619 N N . ASN A 1 82 ? -5.925 -7.375 4.368 1.00 97.00 82 ASN A N 1
ATOM 620 C CA . ASN A 1 82 ? -6.355 -8.541 5.129 1.00 97.00 82 ASN A CA 1
ATOM 621 C C . ASN A 1 82 ? -6.350 -8.266 6.648 1.00 97.00 82 ASN A C 1
ATOM 623 O O . ASN A 1 82 ? -5.985 -7.187 7.116 1.00 97.00 82 ASN A O 1
ATOM 627 N N . ALA A 1 83 ? -6.716 -9.273 7.442 1.00 95.94 83 ALA A N 1
ATOM 628 C CA . ALA A 1 83 ? -6.730 -9.181 8.904 1.00 95.94 83 ALA A CA 1
ATOM 629 C C . ALA A 1 83 ? -5.345 -8.926 9.541 1.00 95.94 83 ALA A C 1
ATOM 631 O O . ALA A 1 83 ? -5.280 -8.522 10.695 1.00 95.94 83 ALA A O 1
ATOM 632 N N . SER A 1 84 ? -4.246 -9.140 8.806 1.00 95.81 84 SER A N 1
ATOM 633 C CA . SER A 1 84 ? -2.876 -8.858 9.270 1.00 95.81 84 SER A CA 1
ATOM 634 C C . SER A 1 84 ? -2.396 -7.441 8.935 1.00 95.81 84 SER A C 1
ATOM 636 O O . SER A 1 84 ? -1.212 -7.141 9.066 1.00 95.81 84 SER A O 1
ATOM 638 N N . GLY A 1 85 ? -3.297 -6.573 8.465 1.00 95.81 85 GLY A N 1
ATOM 639 C CA . GLY A 1 85 ? -2.987 -5.189 8.110 1.00 95.81 85 GLY A CA 1
ATOM 640 C C . GLY A 1 85 ? -2.197 -5.029 6.818 1.00 95.81 85 GLY A C 1
ATOM 641 O O . GLY A 1 85 ? -1.809 -3.919 6.466 1.00 95.81 85 GLY A O 1
ATOM 642 N N . GLN A 1 86 ? -1.975 -6.119 6.083 1.00 97.62 86 GLN A N 1
ATOM 643 C CA . GLN A 1 86 ? -1.312 -6.085 4.789 1.00 97.62 86 GLN A CA 1
ATOM 644 C C . GLN A 1 86 ? -2.294 -5.663 3.694 1.00 97.62 86 GLN A C 1
ATOM 646 O O . GLN A 1 86 ? -3.347 -6.280 3.540 1.00 97.62 86 GLN A O 1
ATOM 651 N N . ILE A 1 87 ? -1.910 -4.671 2.894 1.00 97.69 87 ILE A N 1
ATOM 652 C CA . ILE A 1 87 ? -2.617 -4.170 1.713 1.00 97.69 87 ILE A CA 1
ATOM 653 C C . ILE A 1 87 ? -1.687 -4.316 0.510 1.00 97.69 87 ILE A C 1
ATOM 655 O O . ILE A 1 87 ? -0.519 -3.945 0.589 1.00 97.69 87 ILE A O 1
ATOM 659 N N . THR A 1 88 ? -2.194 -4.798 -0.620 1.00 96.38 88 THR A N 1
ATOM 660 C CA . THR A 1 88 ? -1.445 -4.810 -1.884 1.00 96.38 88 THR A CA 1
ATOM 661 C C . THR A 1 88 ? -2.175 -3.952 -2.904 1.00 96.38 88 THR A C 1
ATOM 663 O O . THR A 1 88 ? -3.304 -4.264 -3.275 1.00 96.38 88 THR A O 1
ATOM 666 N N . VAL A 1 89 ? -1.537 -2.870 -3.352 1.00 95.38 89 VAL A N 1
ATOM 667 C CA . VAL A 1 89 ? -2.100 -1.942 -4.342 1.00 95.38 89 VAL A CA 1
ATOM 668 C C . VAL A 1 89 ? -1.499 -2.241 -5.711 1.00 95.38 89 VAL A C 1
ATOM 670 O O . VAL A 1 89 ? -0.274 -2.264 -5.864 1.00 95.38 89 VAL A O 1
ATOM 673 N N . ILE A 1 90 ? -2.370 -2.485 -6.693 1.00 92.81 90 ILE A N 1
ATOM 674 C CA . ILE A 1 90 ? -2.016 -2.764 -8.090 1.00 92.81 90 ILE A CA 1
ATOM 675 C C . ILE A 1 90 ? -2.989 -1.994 -9.002 1.00 92.81 90 ILE A C 1
ATOM 677 O O . ILE A 1 90 ? -4.200 -2.119 -8.810 1.00 92.81 90 ILE A O 1
ATOM 681 N N . PRO A 1 91 ? -2.508 -1.248 -10.014 1.00 91.50 91 PRO A N 1
ATOM 682 C CA . PRO A 1 91 ? -1.098 -0.985 -10.318 1.00 91.50 91 PRO A CA 1
ATOM 683 C C . PRO A 1 91 ? -0.436 -0.082 -9.265 1.00 91.50 91 PRO A C 1
ATOM 685 O O . PRO A 1 91 ? -1.121 0.550 -8.461 1.00 91.50 91 PRO A O 1
ATOM 688 N N . HIS A 1 92 ? 0.898 -0.031 -9.265 1.00 91.88 92 HIS A N 1
ATOM 689 C CA . HIS A 1 92 ? 1.646 0.885 -8.409 1.00 91.88 92 HIS A CA 1
ATOM 690 C C . HIS A 1 92 ? 1.211 2.338 -8.689 1.00 91.88 92 HIS A C 1
ATOM 692 O O . HIS A 1 92 ? 1.280 2.762 -9.843 1.00 91.88 92 HIS A O 1
ATOM 698 N N . PRO A 1 93 ? 0.798 3.112 -7.666 1.00 90.00 93 PRO A N 1
ATOM 699 C CA . PRO A 1 93 ? 0.346 4.498 -7.834 1.00 90.00 93 PRO A CA 1
ATOM 700 C C . PRO A 1 93 ? 1.362 5.433 -8.506 1.00 90.00 93 PRO A C 1
ATOM 702 O O . PRO A 1 93 ? 0.973 6.414 -9.129 1.00 90.00 93 PRO A O 1
ATOM 705 N N . GLY A 1 94 ? 2.654 5.121 -8.395 1.00 87.12 94 GLY A N 1
ATOM 706 C CA . GLY A 1 94 ? 3.728 5.796 -9.125 1.00 87.12 94 GLY A CA 1
ATOM 707 C C . GLY A 1 94 ? 3.926 7.239 -8.673 1.00 87.12 94 GLY A C 1
ATOM 708 O O . GLY A 1 94 ? 3.816 7.543 -7.484 1.00 87.12 94 GLY A O 1
ATOM 709 N N . THR A 1 95 ? 4.231 8.105 -9.632 1.00 85.62 95 THR A N 1
ATOM 710 C CA . THR A 1 95 ? 4.299 9.555 -9.444 1.00 85.62 95 THR A CA 1
ATOM 711 C C . THR A 1 95 ? 3.145 10.242 -10.164 1.00 85.62 95 THR A C 1
ATOM 713 O O . THR A 1 95 ? 2.644 9.731 -11.167 1.00 85.62 95 THR A O 1
ATOM 716 N N . ASP A 1 96 ? 2.762 11.419 -9.682 1.00 82.62 96 ASP A N 1
ATOM 717 C CA . ASP A 1 96 ? 1.857 12.317 -10.389 1.00 82.62 96 ASP A CA 1
ATOM 718 C C . ASP A 1 96 ? 2.509 12.912 -11.656 1.00 82.62 96 ASP A C 1
ATOM 720 O O . ASP A 1 96 ? 3.690 12.694 -11.945 1.00 82.62 96 ASP A O 1
ATOM 724 N N . GLU A 1 97 ? 1.734 13.682 -12.429 1.00 78.19 97 GLU A N 1
ATOM 725 C CA . GLU A 1 97 ? 2.207 14.344 -13.657 1.00 78.19 97 GLU A CA 1
ATOM 726 C C . GLU A 1 97 ? 3.356 15.340 -13.408 1.00 78.19 97 GLU A C 1
ATOM 728 O O . GLU A 1 97 ? 4.118 15.650 -14.323 1.00 78.19 97 GLU A O 1
ATOM 733 N N . GLY A 1 98 ? 3.502 15.827 -12.171 1.00 75.44 98 GLY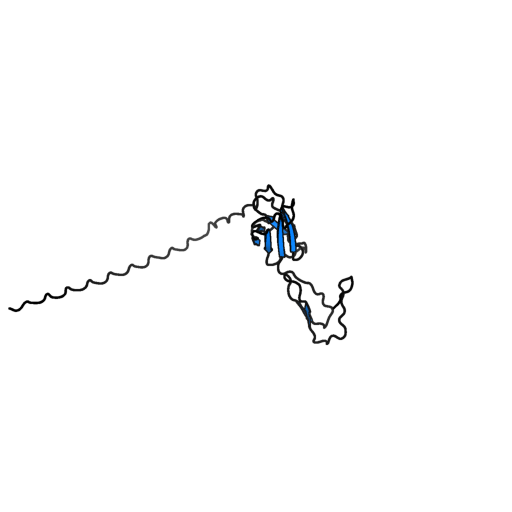 A N 1
ATOM 734 C CA . GLY A 1 98 ? 4.579 16.717 -11.740 1.00 75.44 98 GLY A CA 1
ATOM 735 C C . GLY A 1 98 ? 5.840 15.987 -11.271 1.00 75.44 98 GLY A C 1
ATOM 736 O O . GLY A 1 98 ? 6.811 16.646 -10.900 1.00 75.44 98 GLY A O 1
ATOM 737 N N . GLY A 1 99 ? 5.844 14.651 -11.282 1.00 77.88 99 GLY A N 1
ATOM 738 C CA . GLY A 1 99 ? 6.954 13.826 -10.811 1.00 77.88 99 GLY A CA 1
ATOM 739 C C . GLY A 1 99 ? 7.029 13.677 -9.288 1.00 77.88 99 GLY A C 1
ATOM 740 O O . GLY A 1 99 ? 8.034 13.174 -8.786 1.00 77.88 99 GLY A O 1
ATOM 741 N N . ASN A 1 100 ? 5.998 14.085 -8.541 1.00 84.38 100 ASN A N 1
ATOM 742 C CA . ASN A 1 100 ? 5.928 13.862 -7.096 1.00 84.38 100 ASN A CA 1
ATOM 743 C C . ASN A 1 100 ? 5.312 12.497 -6.798 1.00 84.38 100 ASN A C 1
ATOM 745 O O . ASN A 1 100 ? 4.542 11.966 -7.591 1.00 84.38 100 ASN A O 1
ATOM 749 N N . LEU A 1 101 ? 5.614 11.930 -5.630 1.00 86.62 101 LEU A N 1
ATOM 750 C CA . LEU A 1 101 ? 5.019 10.663 -5.201 1.00 86.62 101 LEU A CA 1
ATOM 751 C C . LEU A 1 101 ? 3.490 10.767 -5.170 1.00 86.62 101 LEU A C 1
ATOM 753 O O . LEU A 1 101 ? 2.941 11.645 -4.496 1.00 86.62 101 LEU A O 1
ATOM 757 N N . SER A 1 102 ? 2.812 9.836 -5.844 1.00 90.94 102 SER A N 1
ATOM 758 C CA . SER A 1 102 ? 1.361 9.712 -5.750 1.00 90.94 102 SER A CA 1
ATOM 759 C C . SER A 1 102 ? 0.963 9.490 -4.297 1.00 90.94 102 SER A C 1
ATOM 761 O O . SER A 1 102 ? 1.618 8.743 -3.562 1.00 90.94 102 SER A O 1
ATOM 763 N N . ARG A 1 103 ? -0.118 10.143 -3.871 1.00 93.38 103 ARG A N 1
ATOM 764 C CA . ARG A 1 103 ? -0.611 10.050 -2.499 1.00 93.38 103 ARG A CA 1
ATOM 765 C C . ARG A 1 103 ? -1.868 9.209 -2.416 1.00 93.38 103 ARG A C 1
ATOM 767 O O . ARG A 1 103 ? -2.712 9.238 -3.310 1.00 93.38 103 ARG A O 1
ATOM 774 N N . ILE A 1 104 ? -1.980 8.461 -1.329 1.00 95.44 104 ILE A N 1
ATOM 775 C CA . ILE A 1 104 ? -3.137 7.621 -1.023 1.00 95.44 104 ILE A CA 1
ATOM 776 C C . ILE A 1 104 ? -3.508 7.783 0.445 1.00 95.44 104 ILE A C 1
ATOM 778 O O . ILE A 1 104 ? -2.670 8.144 1.272 1.00 95.44 104 ILE A O 1
ATOM 782 N N . VAL A 1 105 ? -4.756 7.479 0.774 1.00 96.81 105 VAL A N 1
ATOM 783 C CA . VAL A 1 105 ? -5.246 7.471 2.152 1.00 96.81 105 VAL A CA 1
ATOM 784 C C . VAL A 1 105 ? -5.332 6.034 2.640 1.00 96.81 105 VAL A C 1
ATOM 786 O O . VAL A 1 105 ? -5.974 5.196 2.007 1.00 96.81 105 VAL A O 1
ATOM 789 N N . ILE A 1 106 ? -4.701 5.752 3.778 1.00 97.69 106 ILE A N 1
ATOM 790 C CA . ILE A 1 106 ? -4.838 4.490 4.503 1.00 97.69 106 ILE A CA 1
ATOM 791 C C . ILE A 1 106 ? -5.790 4.703 5.672 1.00 97.69 106 ILE A C 1
ATOM 793 O O . ILE A 1 106 ? -5.622 5.629 6.463 1.00 97.69 106 ILE A O 1
ATOM 797 N N . CYS A 1 107 ? -6.794 3.845 5.790 1.00 97.81 107 CYS A N 1
ATOM 798 C CA . CYS A 1 10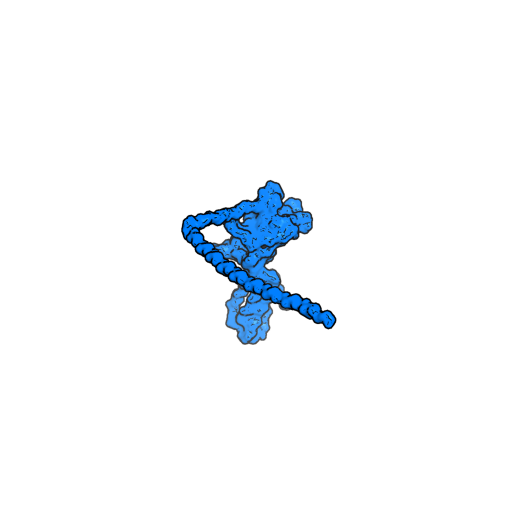7 ? -7.770 3.907 6.870 1.00 97.81 107 CYS A CA 1
ATOM 799 C C . CYS A 1 107 ? -8.158 2.503 7.337 1.00 97.81 107 CYS A C 1
ATOM 801 O O . CYS A 1 107 ? -8.023 1.530 6.601 1.00 97.81 107 CYS A O 1
ATOM 803 N N . GLY A 1 108 ? -8.656 2.391 8.563 1.00 97.00 108 GLY A N 1
ATOM 804 C CA . GLY A 1 108 ? -9.152 1.141 9.132 1.00 97.00 108 GLY A CA 1
ATOM 805 C C . 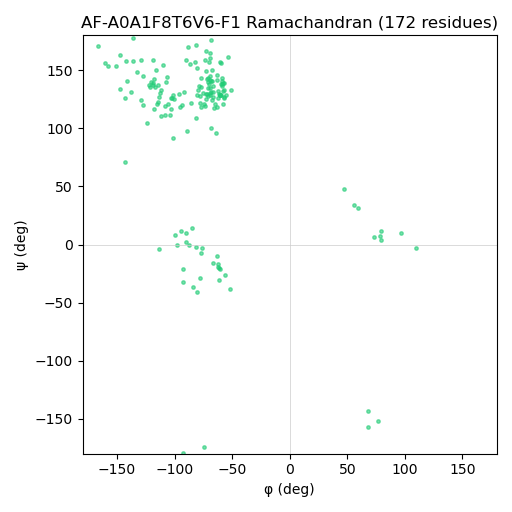GLY A 1 108 ? -10.061 1.428 10.317 1.00 97.00 108 GLY A C 1
ATOM 806 O O . GLY A 1 108 ? -9.991 2.507 10.895 1.00 97.00 108 GLY A O 1
ATOM 807 N N . GLU A 1 109 ? -10.953 0.502 10.649 1.00 95.94 109 GLU A N 1
ATOM 808 C CA . GLU A 1 109 ? -11.948 0.699 11.709 1.00 95.94 109 GLU A CA 1
ATOM 809 C C . GLU A 1 109 ? -11.294 1.069 13.052 1.00 95.94 109 GLU A C 1
ATOM 811 O O . GLU A 1 109 ? -10.380 0.388 13.507 1.00 95.94 109 GLU A O 1
ATOM 816 N N . GLY A 1 110 ? -11.756 2.155 13.681 1.00 95.94 110 GLY A N 1
ATOM 817 C CA . GLY A 1 110 ? -11.213 2.634 14.957 1.00 95.94 110 GLY A CA 1
ATOM 818 C C . GLY A 1 110 ? -9.902 3.423 14.854 1.00 95.94 110 GLY A C 1
ATOM 819 O O . GLY A 1 110 ? -9.356 3.817 15.886 1.00 95.94 110 GLY A O 1
ATOM 820 N N . PHE A 1 111 ? -9.398 3.687 13.644 1.00 97.50 111 PHE A N 1
ATOM 821 C CA . PHE A 1 111 ? -8.163 4.440 13.407 1.00 97.50 111 PHE A CA 1
ATOM 822 C C . PHE A 1 111 ? -8.416 5.746 12.648 1.00 97.50 111 PHE A C 1
ATOM 824 O O . PHE A 1 111 ? -9.355 5.862 11.858 1.00 97.50 111 PHE A O 1
ATOM 831 N N . GLU A 1 112 ? -7.579 6.749 12.899 1.00 97.12 112 GLU A N 1
ATOM 832 C CA . GLU A 1 112 ? -7.563 8.000 12.142 1.00 97.12 112 GLU A CA 1
ATOM 833 C C . GLU A 1 112 ? -7.009 7.733 10.727 1.00 97.12 112 GLU A C 1
ATOM 835 O O . GLU A 1 112 ? -5.935 7.135 10.597 1.00 97.12 112 GLU A O 1
ATOM 840 N N . PRO A 1 113 ? -7.716 8.144 9.653 1.00 96.69 113 PRO A N 1
ATOM 841 C CA . PRO A 1 113 ? -7.194 8.052 8.294 1.00 96.69 113 PRO A CA 1
ATOM 842 C C . PRO A 1 113 ? -5.888 8.831 8.135 1.00 96.69 113 PRO A C 1
ATOM 844 O O . PRO A 1 113 ? -5.752 9.941 8.650 1.00 96.69 113 PRO A O 1
ATOM 847 N N . LYS A 1 114 ? -4.948 8.272 7.372 1.00 96.50 114 LYS A N 1
ATOM 848 C CA . LYS A 1 114 ? -3.629 8.863 7.146 1.00 96.50 114 LYS A CA 1
ATOM 849 C C . LYS A 1 114 ? -3.306 8.928 5.664 1.00 96.50 114 LYS A C 1
ATOM 851 O O . LYS A 1 114 ? -3.319 7.910 4.977 1.00 96.50 114 LYS A O 1
ATOM 856 N N . GLU A 1 115 ? -2.988 10.124 5.190 1.00 95.69 115 GLU A N 1
ATOM 857 C CA . GLU A 1 115 ? -2.443 10.337 3.852 1.00 95.69 115 GLU A CA 1
ATOM 858 C C . GLU A 1 115 ? -0.946 10.016 3.846 1.00 95.69 115 GLU A C 1
ATOM 860 O O . GLU A 1 115 ? -0.203 10.444 4.733 1.00 95.69 115 GLU A O 1
ATOM 865 N N . ILE A 1 116 ? -0.503 9.252 2.850 1.00 94.56 116 ILE A N 1
ATOM 866 C CA . ILE A 1 116 ? 0.900 8.875 2.670 1.00 94.56 116 ILE A CA 1
ATOM 867 C C . ILE A 1 116 ? 1.335 9.096 1.224 1.00 94.56 116 ILE A C 1
ATOM 869 O O . ILE A 1 116 ? 0.543 8.927 0.297 1.00 94.56 116 ILE A O 1
ATOM 873 N N . GLY A 1 117 ? 2.612 9.428 1.036 1.00 93.12 117 GLY A N 1
ATOM 874 C CA . GLY A 1 117 ? 3.275 9.321 -0.262 1.00 93.12 117 GLY A CA 1
ATOM 875 C C . GLY A 1 117 ? 3.671 7.872 -0.534 1.00 93.12 117 GLY A C 1
ATOM 876 O O . GLY A 1 117 ? 4.167 7.180 0.356 1.00 93.12 117 GLY A O 1
ATOM 877 N N . VAL A 1 118 ? 3.431 7.406 -1.754 1.00 91.38 118 VAL A N 1
ATOM 878 C CA . VAL A 1 118 ? 3.731 6.037 -2.173 1.00 91.38 118 VAL A CA 1
ATOM 879 C C . VAL A 1 118 ? 5.153 5.978 -2.721 1.00 91.38 118 VAL A C 1
ATOM 881 O O . VAL A 1 118 ? 5.389 6.304 -3.881 1.00 91.38 118 VAL A O 1
ATOM 884 N N . GLU A 1 119 ? 6.098 5.551 -1.883 1.00 87.06 119 GLU A N 1
ATOM 885 C CA . GLU A 1 119 ? 7.501 5.349 -2.255 1.00 87.06 119 GLU A CA 1
ATOM 886 C C . GLU A 1 119 ? 7.903 3.869 -2.175 1.00 87.06 119 GLU A C 1
ATOM 888 O O . GLU A 1 119 ? 7.580 3.170 -1.213 1.00 87.06 119 GLU A O 1
ATOM 893 N N . GLY A 1 120 ? 8.654 3.398 -3.174 1.00 86.38 120 GLY A N 1
ATOM 894 C CA . GLY A 1 120 ? 9.183 2.034 -3.208 1.00 86.38 120 GLY A CA 1
ATOM 895 C C . GLY A 1 120 ? 8.104 0.959 -3.372 1.00 86.38 120 GLY A C 1
ATOM 896 O O . GLY A 1 120 ? 7.031 1.205 -3.897 1.00 86.38 120 GLY A O 1
ATOM 897 N N . VAL A 1 121 ? 8.401 -0.273 -2.954 1.00 91.06 121 VAL A N 1
ATOM 898 C CA . VAL A 1 121 ? 7.486 -1.431 -3.100 1.00 91.06 121 VAL A CA 1
ATOM 899 C C . VAL A 1 121 ? 6.965 -1.974 -1.773 1.00 91.06 121 VAL A C 1
ATOM 901 O O . VAL A 1 121 ? 6.131 -2.885 -1.760 1.00 91.06 121 VAL A O 1
ATOM 904 N N . LEU A 1 122 ? 7.440 -1.422 -0.656 1.00 93.56 122 LEU A N 1
ATOM 905 C CA . LEU A 1 122 ? 7.037 -1.814 0.686 1.00 93.56 122 LEU A CA 1
ATOM 906 C C . LEU A 1 122 ? 6.970 -0.585 1.592 1.00 93.56 122 LEU A C 1
ATOM 908 O O . LEU A 1 122 ? 7.963 0.123 1.728 1.00 93.56 122 LEU A O 1
ATOM 912 N N . LEU A 1 123 ? 5.824 -0.378 2.239 1.00 94.56 123 LEU A N 1
ATOM 913 C CA . LEU A 1 123 ? 5.632 0.673 3.237 1.00 94.56 123 LEU A CA 1
ATOM 914 C C . LEU A 1 123 ? 5.078 0.109 4.539 1.00 94.56 123 LEU A C 1
ATOM 916 O O . LEU A 1 123 ? 4.250 -0.802 4.555 1.00 94.56 123 LEU A O 1
ATOM 920 N N . GLU A 1 124 ? 5.511 0.709 5.636 1.00 95.88 124 GLU A N 1
ATOM 921 C CA . GLU A 1 124 ? 4.987 0.464 6.972 1.00 95.88 124 GLU A CA 1
ATOM 922 C C . GLU A 1 124 ? 4.303 1.743 7.455 1.00 95.88 124 GLU A C 1
ATOM 924 O O . GLU A 1 124 ? 4.900 2.817 7.470 1.00 95.88 124 GLU A O 1
ATOM 929 N N . VAL A 1 125 ? 3.018 1.639 7.794 1.00 97.19 125 VAL A N 1
ATOM 930 C CA . VAL A 1 125 ? 2.156 2.783 8.090 1.00 97.19 125 VAL A CA 1
ATOM 931 C C . VAL A 1 125 ? 1.555 2.609 9.476 1.00 97.19 125 VAL A C 1
ATOM 933 O O . VAL A 1 125 ? 0.621 1.835 9.671 1.00 97.19 125 VAL A O 1
ATOM 936 N N . GLY A 1 126 ? 2.078 3.371 10.434 1.00 97.19 126 GLY A N 1
ATOM 937 C CA . GLY A 1 126 ? 1.438 3.542 11.733 1.00 97.19 126 GLY A CA 1
ATOM 938 C C . GLY A 1 126 ? 0.198 4.429 11.603 1.00 97.19 126 GLY A C 1
ATOM 939 O O . GLY A 1 126 ? 0.301 5.546 11.079 1.00 97.19 126 GLY A O 1
ATOM 940 N N . LEU A 1 127 ? -0.948 3.934 12.066 1.00 97.62 127 LEU A N 1
ATOM 941 C CA . LEU A 1 127 ? -2.203 4.664 12.199 1.00 97.62 127 LEU A CA 1
ATOM 942 C C . LEU A 1 127 ? -2.492 4.945 13.671 1.00 97.62 127 LEU A C 1
ATOM 944 O O . LEU A 1 127 ? -2.322 4.078 14.528 1.00 97.62 127 LEU A O 1
ATOM 948 N N . LYS A 1 128 ? -2.998 6.142 13.950 1.00 97.62 128 LYS A N 1
ATOM 949 C CA . LYS A 1 128 ? -3.402 6.541 15.293 1.00 97.62 128 LYS A CA 1
ATOM 950 C C . LYS A 1 128 ? -4.755 5.938 15.656 1.00 97.62 128 LYS A C 1
ATOM 952 O O . LYS A 1 128 ? -5.719 6.084 14.906 1.00 97.62 128 LYS A O 1
ATOM 957 N N . ALA A 1 129 ? -4.838 5.263 16.799 1.00 96.06 129 ALA A N 1
ATOM 958 C CA . ALA A 1 129 ? -6.096 4.725 17.313 1.00 96.06 129 ALA A CA 1
ATOM 959 C C . ALA A 1 129 ? -7.048 5.838 17.802 1.00 96.06 129 ALA A C 1
ATOM 961 O O . ALA A 1 129 ? -6.617 6.929 18.175 1.00 96.06 129 ALA A O 1
ATOM 962 N N . GLY A 1 130 ? -8.349 5.537 17.850 1.00 93.56 130 GLY A N 1
ATOM 963 C CA . GLY A 1 130 ? -9.400 6.448 18.325 1.00 93.56 130 GLY A CA 1
ATOM 964 C C . GLY A 1 130 ? -10.126 7.229 17.224 1.00 93.56 130 GLY A C 1
ATOM 965 O O . GLY A 1 130 ? -10.886 8.144 17.533 1.00 93.56 130 GLY A O 1
ATOM 966 N N . GLY A 1 131 ? -9.910 6.880 15.954 1.00 93.50 131 GLY A N 1
ATOM 967 C CA . GLY A 1 131 ? -10.586 7.509 14.820 1.00 93.50 131 GLY A CA 1
ATOM 968 C C . GLY A 1 131 ? -11.920 6.854 14.457 1.00 93.50 131 GLY A C 1
ATOM 969 O O . GLY A 1 131 ? -12.262 5.765 14.914 1.00 93.50 131 GLY A O 1
ATOM 970 N N . THR A 1 132 ? -12.669 7.511 13.572 1.00 92.56 132 THR A N 1
ATOM 971 C CA . THR A 1 132 ? -13.942 7.007 13.022 1.00 92.56 132 THR A CA 1
ATOM 972 C C . THR A 1 132 ? -13.755 5.923 11.958 1.00 92.56 132 THR A C 1
ATOM 974 O O . THR A 1 132 ? -14.732 5.369 11.457 1.00 92.56 132 THR A O 1
ATOM 977 N N . GLY A 1 133 ? -12.507 5.604 11.617 1.00 93.94 133 GLY A N 1
ATOM 978 C CA . GLY A 1 133 ? -12.147 4.688 10.554 1.00 93.94 133 GLY A CA 1
ATOM 979 C C . GLY A 1 133 ? -12.296 5.290 9.168 1.00 93.94 133 GLY A C 1
ATOM 980 O O . GLY A 1 133 ? -12.122 6.491 8.963 1.00 93.94 133 GLY A O 1
ATOM 981 N N . CYS A 1 134 ? -12.555 4.436 8.183 1.00 94.62 134 CYS A N 1
ATOM 982 C CA . CYS A 1 134 ? -12.637 4.889 6.806 1.00 94.62 134 CYS A CA 1
ATOM 983 C C . CYS A 1 134 ? -13.851 5.807 6.584 1.00 94.62 134 CYS A C 1
ATOM 985 O O . CYS A 1 134 ? -14.976 5.390 6.874 1.00 94.62 134 CYS A O 1
ATOM 987 N N . PRO A 1 135 ? -13.664 7.016 6.019 1.00 92.12 135 PRO A N 1
ATOM 988 C CA . PRO A 1 135 ? -14.782 7.900 5.700 1.00 92.12 135 PRO A CA 1
ATOM 989 C C . PRO A 1 135 ? -15.759 7.224 4.719 1.00 92.12 135 PRO A C 1
ATOM 991 O O . PRO A 1 135 ? -15.372 6.312 3.986 1.00 92.12 135 PRO A O 1
ATOM 994 N N . PRO A 1 136 ? -17.040 7.614 4.662 1.00 91.69 136 PRO A N 1
ATOM 995 C CA . PRO A 1 136 ? -17.945 7.086 3.643 1.00 91.69 136 PRO A CA 1
ATOM 996 C C . PRO A 1 136 ? -17.466 7.486 2.237 1.00 91.69 136 PRO A C 1
ATOM 998 O O . PRO A 1 136 ? -16.900 8.565 2.056 1.00 91.69 136 PRO A O 1
ATOM 1001 N N . LEU A 1 137 ? -17.672 6.616 1.242 1.00 91.69 137 LEU A N 1
ATOM 1002 C CA . LEU A 1 137 ? -17.485 7.002 -0.162 1.00 91.69 137 LEU A CA 1
ATOM 1003 C C . LEU A 1 137 ? -18.641 7.922 -0.592 1.00 91.69 137 LEU A C 1
ATOM 1005 O O . LEU A 1 137 ? -19.764 7.749 -0.101 1.00 91.69 137 LEU A O 1
ATOM 1009 N N . PRO A 1 138 ? -18.407 8.861 -1.526 1.00 86.88 138 PRO A N 1
ATOM 1010 C CA . PRO A 1 138 ? -19.485 9.634 -2.127 1.00 86.88 138 PRO A CA 1
ATOM 1011 C C . PRO A 1 138 ? -20.511 8.693 -2.774 1.00 86.88 138 PRO A C 1
ATOM 1013 O O . PRO A 1 138 ? -20.162 7.749 -3.485 1.00 86.88 138 PRO A O 1
ATOM 1016 N N . THR A 1 139 ? -21.795 8.928 -2.504 1.00 81.81 139 THR A N 1
ATOM 1017 C CA . THR A 1 139 ? -22.888 8.156 -3.107 1.00 81.81 139 THR A CA 1
ATOM 1018 C C . THR A 1 139 ? -23.069 8.616 -4.557 1.00 81.81 139 THR A C 1
ATOM 1020 O O . THR A 1 139 ? -23.152 9.826 -4.776 1.00 81.81 139 THR A O 1
ATOM 1023 N N . PRO A 1 140 ? -23.136 7.717 -5.557 1.00 74.25 140 PRO A N 1
ATOM 1024 C CA . PRO A 1 140 ? -23.400 8.135 -6.928 1.00 74.25 140 PRO A CA 1
ATOM 1025 C C . PRO A 1 140 ? -24.779 8.798 -7.004 1.00 74.25 140 PRO A C 1
ATOM 1027 O O . PRO A 1 140 ? -25.782 8.215 -6.587 1.00 74.25 140 PRO A O 1
ATOM 1030 N N . THR A 1 141 ? -24.834 10.020 -7.529 1.00 74.06 141 THR A N 1
ATOM 1031 C CA . THR A 1 141 ? -26.099 10.707 -7.795 1.00 74.06 141 THR A CA 1
ATOM 1032 C C . THR A 1 141 ? -26.824 9.954 -8.916 1.00 74.06 141 THR A C 1
ATOM 1034 O O . THR A 1 141 ? -26.221 9.755 -9.973 1.00 74.06 141 THR A O 1
ATOM 1037 N N . PRO A 1 142 ? -28.078 9.500 -8.731 1.00 68.00 142 PRO A N 1
ATOM 1038 C CA . PRO A 1 142 ? -28.818 8.858 -9.810 1.00 68.00 142 PRO A CA 1
ATOM 1039 C C . PRO A 1 142 ? -28.978 9.835 -10.980 1.00 68.00 142 PRO A C 1
ATOM 1041 O O . PRO A 1 142 ? -29.414 10.969 -10.785 1.00 68.00 142 PRO A O 1
ATOM 1044 N N . ASP A 1 143 ? -28.610 9.392 -12.184 1.00 71.25 143 ASP A N 1
ATOM 1045 C CA . ASP A 1 143 ? -28.814 10.160 -13.412 1.00 71.25 143 ASP A CA 1
ATOM 1046 C C . ASP A 1 143 ? -30.330 10.299 -13.660 1.00 71.25 143 ASP A C 1
ATOM 1048 O O . ASP A 1 143 ? -31.007 9.282 -13.858 1.00 71.25 143 ASP A O 1
ATOM 1052 N N . PRO A 1 144 ? -30.897 11.522 -13.656 1.00 67.19 144 PRO A N 1
ATOM 1053 C CA . PRO A 1 144 ? -32.318 11.732 -13.924 1.00 67.19 144 PRO A CA 1
ATOM 1054 C C . PRO A 1 144 ? -32.737 11.304 -15.341 1.00 67.19 144 PRO A C 1
ATOM 1056 O O . PRO A 1 144 ? -33.932 11.243 -15.621 1.00 67.19 144 PRO A O 1
ATOM 1059 N N . ASN A 1 145 ? -31.786 10.996 -16.231 1.00 65.88 145 ASN A N 1
ATOM 1060 C CA . ASN A 1 145 ? -32.038 10.576 -17.606 1.00 65.88 145 ASN A CA 1
ATOM 1061 C C . ASN A 1 145 ? -31.957 9.052 -17.825 1.00 65.88 145 ASN A C 1
ATOM 1063 O O . ASN A 1 145 ? -32.007 8.587 -18.969 1.00 65.88 145 ASN A O 1
ATOM 1067 N N . ALA A 1 146 ? -31.843 8.253 -16.756 1.00 58.94 146 ALA A N 1
ATOM 1068 C CA . ALA A 1 146 ? -31.912 6.798 -16.854 1.00 58.94 146 ALA A CA 1
ATOM 1069 C C . ALA A 1 146 ? -33.306 6.370 -17.350 1.00 58.94 146 ALA A C 1
ATOM 1071 O O . ALA A 1 146 ? -34.266 6.259 -16.589 1.00 58.94 146 ALA A O 1
ATOM 1072 N N . THR A 1 147 ? -33.422 6.140 -18.657 1.00 64.19 147 THR A N 1
ATOM 1073 C CA . THR A 1 147 ? -34.633 5.622 -19.295 1.00 64.19 147 THR A CA 1
ATOM 1074 C C . THR A 1 147 ? -34.878 4.202 -18.774 1.00 64.19 147 THR A C 1
ATOM 1076 O O . THR A 1 147 ? -34.007 3.342 -18.936 1.00 64.19 147 THR A O 1
ATOM 1079 N N . PRO A 1 148 ? -36.029 3.906 -18.139 1.00 67.06 148 PRO A N 1
ATOM 1080 C CA . PRO A 1 148 ? -36.331 2.555 -17.685 1.00 67.06 148 PRO A CA 1
ATOM 1081 C C . PRO A 1 148 ? -36.297 1.591 -18.873 1.00 67.06 148 PRO A C 1
ATOM 1083 O O . PRO A 1 148 ? -37.043 1.751 -19.841 1.00 67.06 148 PRO A O 1
ATOM 1086 N N . ARG A 1 149 ? -35.425 0.581 -18.812 1.00 67.62 149 ARG A N 1
ATOM 1087 C CA . ARG A 1 149 ? -35.414 -0.501 -19.801 1.00 67.62 149 ARG A CA 1
ATOM 1088 C C . ARG A 1 149 ? -36.768 -1.224 -19.727 1.00 67.62 149 ARG A C 1
ATOM 1090 O O . ARG A 1 149 ? -37.172 -1.592 -18.622 1.00 67.62 149 ARG A O 1
ATOM 1097 N N . PRO A 1 150 ? -37.475 -1.435 -20.853 1.00 66.19 150 PRO A N 1
ATOM 1098 C CA . PRO A 1 150 ? -38.778 -2.087 -20.833 1.00 66.19 150 PRO A CA 1
ATOM 1099 C C . PRO A 1 150 ? -38.669 -3.483 -20.211 1.00 66.19 150 PRO A C 1
ATOM 1101 O O . PRO A 1 150 ? -37.772 -4.263 -20.545 1.00 66.19 150 PRO A O 1
ATOM 1104 N N . SER A 1 151 ? -39.579 -3.760 -19.276 1.00 67.00 151 SER A N 1
ATOM 1105 C CA . SER A 1 151 ? -39.716 -5.052 -18.601 1.00 67.00 151 SER A CA 1
ATOM 1106 C C . SER A 1 151 ? -39.945 -6.168 -19.631 1.00 67.00 151 SER A C 1
ATOM 1108 O O . SER A 1 151 ? -40.691 -5.943 -20.591 1.00 67.00 151 SER A O 1
ATOM 1110 N N . PRO A 1 152 ? -39.333 -7.360 -19.479 1.00 67.81 152 PRO A N 1
ATOM 1111 C CA . PRO A 1 152 ? -39.613 -8.480 -20.369 1.00 67.81 152 PRO A CA 1
ATOM 1112 C C . PRO A 1 152 ? -41.103 -8.849 -20.308 1.00 67.81 152 PRO A C 1
ATOM 1114 O O . PRO A 1 152 ? -41.673 -9.027 -19.232 1.00 67.81 152 PRO A O 1
ATOM 1117 N N . SER A 1 153 ? -41.726 -8.932 -21.486 1.00 64.19 153 SER A N 1
ATOM 1118 C CA . SER A 1 153 ? -43.119 -9.358 -21.668 1.00 64.19 153 SER A CA 1
ATOM 1119 C C . SER A 1 153 ? -43.320 -10.775 -21.108 1.00 64.19 153 SER A C 1
ATOM 1121 O O . SER A 1 153 ? -42.440 -11.616 -21.322 1.00 64.19 153 SER A O 1
ATOM 1123 N N . PRO A 1 154 ? -44.429 -11.069 -20.402 1.00 66.19 154 PRO A N 1
ATOM 1124 C CA . PRO A 1 154 ? -44.669 -12.398 -19.857 1.00 66.19 154 PRO A CA 1
ATOM 1125 C C . PRO A 1 154 ? -44.740 -13.443 -20.977 1.00 66.19 154 PRO A C 1
ATOM 1127 O O . PRO A 1 154 ? -45.472 -13.293 -21.957 1.00 66.19 154 PRO A O 1
ATOM 1130 N N . THR A 1 155 ? -43.957 -14.508 -20.818 1.00 63.38 155 THR A N 1
ATOM 1131 C CA . THR A 1 155 ? -43.967 -15.689 -21.682 1.00 63.38 155 THR A CA 1
ATOM 1132 C C . THR A 1 155 ? -45.357 -16.340 -21.634 1.00 63.38 155 THR A C 1
ATOM 1134 O O . THR A 1 155 ? -45.847 -16.585 -20.531 1.00 63.38 155 THR A O 1
ATOM 1137 N N . PRO A 1 156 ? -46.013 -16.624 -22.775 1.00 66.69 156 PRO A N 1
ATOM 1138 C CA . PRO A 1 156 ? -47.328 -17.256 -22.775 1.00 66.69 156 PRO A CA 1
ATOM 1139 C C . PRO A 1 156 ? -47.274 -18.652 -22.142 1.00 66.69 156 PRO A C 1
ATOM 1141 O O . PRO A 1 156 ? -46.403 -19.466 -22.452 1.00 66.69 156 PRO A O 1
ATOM 1144 N N . GLU A 1 157 ? -48.217 -18.891 -21.234 1.00 64.31 157 GLU A N 1
ATOM 1145 C CA . GLU A 1 157 ? -48.381 -20.115 -20.455 1.00 64.31 157 GLU A CA 1
ATOM 1146 C C . GLU A 1 157 ? -48.772 -21.292 -21.367 1.00 64.31 157 GLU A C 1
ATOM 1148 O O . GLU A 1 157 ? -49.587 -21.152 -22.284 1.00 64.31 157 GLU A O 1
ATOM 1153 N N . ALA A 1 158 ? -48.146 -22.451 -21.153 1.00 61.91 158 ALA A N 1
ATOM 1154 C CA . ALA A 1 158 ? -48.350 -23.634 -21.980 1.00 61.91 158 ALA A CA 1
ATOM 1155 C C . ALA A 1 158 ? -49.783 -24.181 -21.834 1.00 61.91 158 ALA A C 1
ATOM 1157 O O . ALA A 1 158 ? -50.285 -24.380 -20.729 1.00 61.91 158 ALA A O 1
ATOM 1158 N N . SER A 1 159 ? -50.424 -24.442 -22.975 1.00 66.12 159 SER A N 1
ATOM 1159 C CA . SER A 1 159 ? -51.771 -25.015 -23.082 1.00 66.12 159 SER A CA 1
ATOM 1160 C C . SER A 1 159 ? -51.857 -26.403 -22.417 1.00 66.12 159 SER A C 1
ATOM 1162 O O . SER A 1 159 ? -50.934 -27.206 -22.590 1.00 66.12 159 SER A O 1
ATOM 1164 N N . PRO A 1 160 ? -52.934 -26.725 -21.670 1.00 68.50 160 PRO A N 1
ATOM 1165 C CA . PRO A 1 160 ? -53.042 -27.993 -20.957 1.00 68.50 160 PRO A CA 1
ATOM 1166 C C . PRO A 1 160 ? -53.218 -29.183 -21.912 1.00 68.50 160 PRO A C 1
ATOM 1168 O O . PRO A 1 160 ? -54.091 -29.199 -22.780 1.00 68.50 160 PRO A O 1
ATOM 1171 N N . THR A 1 161 ? -52.395 -30.211 -21.707 1.00 64.44 161 THR A N 1
ATOM 1172 C CA . THR A 1 161 ? -52.463 -31.523 -22.369 1.00 64.44 161 THR A CA 1
ATOM 1173 C C . THR A 1 161 ? -53.809 -32.225 -22.118 1.00 64.44 161 THR A C 1
ATOM 1175 O O . THR A 1 161 ? -54.266 -32.252 -20.971 1.00 64.44 161 THR A O 1
ATOM 1178 N N . PRO A 1 162 ? -54.444 -32.835 -23.141 1.00 65.25 162 PRO A N 1
ATOM 1179 C CA . PRO A 1 162 ? -55.729 -33.513 -22.987 1.00 65.25 162 PRO A CA 1
ATOM 1180 C C . PRO A 1 162 ? -55.630 -34.802 -22.152 1.00 65.25 162 PRO A C 1
ATOM 1182 O O . PRO A 1 162 ? -54.645 -35.537 -22.204 1.00 65.25 162 PRO A O 1
ATOM 1185 N N . SER A 1 163 ? -56.693 -35.052 -21.384 1.00 68.56 163 SER A N 1
ATOM 1186 C CA . SER A 1 163 ? -56.867 -36.171 -20.450 1.00 68.56 163 SER A CA 1
ATOM 1187 C C . SER A 1 163 ? -56.964 -37.535 -21.165 1.00 68.56 163 SER A C 1
ATOM 1189 O O . SER A 1 163 ? -57.602 -37.611 -22.219 1.00 68.56 163 SER A O 1
ATOM 1191 N N . PRO A 1 164 ? -56.368 -38.620 -20.627 1.00 67.12 164 PRO A N 1
ATOM 1192 C CA . PRO A 1 164 ? -56.464 -39.948 -21.229 1.00 67.12 164 PRO A CA 1
ATOM 1193 C C . PRO A 1 164 ? -57.860 -40.575 -21.063 1.00 67.12 164 PRO A C 1
ATOM 1195 O O . PRO A 1 164 ? -58.511 -40.448 -20.027 1.00 67.12 164 PRO A O 1
ATOM 1198 N N . ALA A 1 165 ? -58.296 -41.276 -22.113 1.00 68.19 165 ALA A N 1
ATOM 1199 C CA . ALA A 1 165 ? -59.591 -41.944 -22.217 1.00 68.19 165 ALA A CA 1
ATOM 1200 C C . ALA A 1 165 ? -59.741 -43.141 -21.248 1.00 68.19 165 ALA A C 1
ATOM 1202 O O . ALA A 1 165 ? -58.751 -43.816 -20.954 1.00 68.19 165 ALA A O 1
ATOM 1203 N N . PRO A 1 166 ? -60.968 -43.451 -20.781 1.00 66.06 166 PRO A N 1
ATOM 1204 C CA . PRO A 1 166 ? -61.213 -44.565 -19.870 1.00 66.06 166 PRO A CA 1
ATOM 1205 C C . PRO A 1 166 ? -61.056 -45.935 -20.547 1.00 66.06 166 PRO A C 1
ATOM 1207 O O . PRO A 1 166 ? -61.580 -46.189 -21.632 1.00 66.06 166 PRO A O 1
ATOM 1210 N N . THR A 1 167 ? -60.360 -46.836 -19.856 1.00 66.94 167 THR A N 1
ATOM 1211 C CA . THR A 1 167 ? -60.150 -48.242 -20.224 1.00 66.94 167 THR A CA 1
ATOM 1212 C C . THR A 1 167 ? -61.459 -49.043 -20.100 1.00 66.94 167 THR A C 1
ATOM 1214 O O . THR A 1 167 ? -62.143 -48.909 -19.081 1.00 66.94 167 THR A O 1
ATOM 1217 N N . PRO A 1 168 ? -61.838 -49.890 -21.078 1.00 67.19 168 PRO A N 1
ATOM 1218 C CA . PRO A 1 168 ? -63.069 -50.674 -20.997 1.00 67.19 168 PRO A CA 1
ATOM 1219 C C . PRO A 1 168 ? -62.985 -51.800 -19.953 1.00 67.19 168 PRO A C 1
ATOM 1221 O O . PRO A 1 168 ? -61.970 -52.483 -19.818 1.00 67.19 168 PRO A O 1
ATOM 1224 N N . SER A 1 169 ? -64.094 -51.982 -19.233 1.00 68.56 169 SER A N 1
ATOM 1225 C CA . SER A 1 169 ? -64.306 -52.997 -18.194 1.00 68.56 169 SER A CA 1
ATOM 1226 C C . SER A 1 169 ? -64.390 -54.418 -18.784 1.00 68.56 169 SER A C 1
ATOM 1228 O O . SER A 1 169 ? -64.999 -54.589 -19.846 1.00 68.56 169 SER A O 1
ATOM 1230 N N . PRO A 1 170 ? -63.829 -55.453 -18.128 1.00 65.50 170 PRO A N 1
ATOM 1231 C CA . PRO A 1 170 ? -63.913 -56.826 -18.610 1.00 65.50 170 PRO A CA 1
ATOM 1232 C C . PRO A 1 170 ? -65.344 -57.369 -18.492 1.00 65.50 170 PRO A C 1
ATOM 1234 O O . PRO A 1 170 ? -65.972 -57.322 -17.436 1.00 65.50 170 PRO A O 1
ATOM 1237 N N . THR A 1 171 ? -65.850 -57.912 -19.599 1.00 63.16 171 THR A N 1
ATOM 1238 C CA . THR A 1 171 ? -67.123 -58.641 -19.641 1.00 63.16 171 THR A CA 1
ATOM 1239 C C . THR A 1 171 ? -66.940 -60.011 -18.989 1.00 63.16 171 THR A C 1
ATOM 1241 O O . THR A 1 171 ? -66.132 -60.818 -19.448 1.00 63.16 171 THR A O 1
ATOM 1244 N N . ALA A 1 172 ? -67.692 -60.270 -17.920 1.00 55.91 172 ALA A N 1
ATOM 1245 C CA . ALA A 1 172 ? -67.835 -61.599 -17.341 1.00 55.91 172 ALA A CA 1
ATOM 1246 C C . ALA A 1 172 ? -68.618 -62.496 -18.312 1.00 55.91 172 ALA A C 1
ATOM 1248 O O . ALA A 1 172 ? -69.671 -62.096 -18.806 1.00 55.91 172 ALA A O 1
ATOM 1249 N N . THR A 1 173 ? -68.106 -63.696 -18.580 1.00 53.59 173 THR A N 1
ATOM 1250 C CA . THR A 1 173 ? -68.841 -64.740 -19.311 1.00 53.59 173 THR A CA 1
ATOM 1251 C C . THR A 1 173 ? -69.156 -65.880 -18.329 1.00 53.59 173 THR A C 1
ATOM 1253 O O . THR A 1 173 ? -68.257 -66.228 -17.559 1.00 53.59 173 THR A O 1
ATOM 1256 N N . PRO A 1 174 ? -70.408 -66.380 -18.295 1.00 56.75 174 PRO A N 1
ATOM 1257 C CA . PRO A 1 174 ? -70.870 -67.447 -17.398 1.00 56.75 174 PRO A CA 1
ATOM 1258 C C . PRO A 1 174 ? -70.281 -68.828 -17.708 1.00 56.75 174 PRO A C 1
ATOM 1260 O O . PRO A 1 174 ? -69.876 -69.060 -18.871 1.00 56.75 174 PRO A O 1
#

pLDDT: mean 83.35, std 12.62, range [53.59, 98.06]

Mean predicted aligned error: 13.55 Å